Protein AF-A0A7C1ZLI2-F1 (afdb_monomer_lite)

Radius of gyration: 27.59 Å; chains: 1; bounding box: 62×44×73 Å

Sequence (163 aa):
MSQTDVLLKGLEVLGDYVAAESGESSLGEKLRELERVALQHAEEIRKIRKKEDVIRELVKELKDVDKIIDRHNCDPSALIQILLEIQAEKRWLSKPTLMWVAERLGVPLSRVMHIATFYKAFSLEPHGRHLVQVCLGTACHVRGAQQLLNKVTMALGIKPGET

Foldseek 3Di:
DDPVVVVVVVVVVVVVVVVVPDPDPVVVVVVVVVVVVVVVVVVVVVVVVVVVVVVVVVVVLLVVLVVLCVVVVLAPVCLVVSQLVSCVVQVAAEPVNLVSNCVSSVHDSVVSVCVQVVDPSHHHDDDDPDDDDQDPDPVCVVVPSVVVQVVVCVVVVDHVPGD

pLDDT: mean 82.49, std 13.63, range [42.16, 96.06]

Secondary structure (DSSP, 8-state):
--HHHHHHHHHHHHHHHHHHH---HHHHHHHHHHHHHHHHHHHHHHHHHHHHHHHHHHHHHHHHHHHHHHHTTT-GGGHHHHHHHHHHHHSS--HHHHHHHHHHTT--HHHHHHHHHH-TT---S---SS------SHHHHHTTHHHHHHHHHHHH---TT--

Structure (mmCIF, N/CA/C/O backbone):
data_AF-A0A7C1ZLI2-F1
#
_entry.id   AF-A0A7C1ZLI2-F1
#
loop_
_atom_site.group_PDB
_atom_site.id
_atom_site.type_symbol
_atom_site.label_atom_id
_atom_site.label_alt_id
_atom_site.label_comp_id
_atom_site.label_asym_id
_atom_site.label_entity_id
_atom_site.label_seq_id
_atom_site.pdbx_PDB_ins_code
_atom_site.Cartn_x
_atom_site.Cartn_y
_atom_site.Cartn_z
_atom_site.occupancy
_atom_site.B_iso_or_equiv
_atom_site.auth_seq_id
_atom_site.auth_comp_id
_atom_site.auth_asym_id
_atom_site.auth_atom_id
_atom_site.pdbx_PDB_model_num
ATOM 1 N N . MET A 1 1 ? -23.162 28.136 24.719 1.00 49.97 1 MET A N 1
ATOM 2 C CA . MET A 1 1 ? -23.220 27.005 25.670 1.00 49.97 1 MET A CA 1
ATOM 3 C C . MET A 1 1 ? -24.193 26.005 25.080 1.00 49.97 1 MET A C 1
ATOM 5 O O . MET A 1 1 ? -25.295 26.418 24.733 1.00 49.97 1 MET A O 1
ATOM 9 N N . SER A 1 2 ? -23.751 24.779 24.796 1.00 56.91 2 SER A N 1
ATOM 10 C CA . SER A 1 2 ? -24.577 23.799 24.082 1.00 56.91 2 SER A CA 1
ATOM 11 C C . SER A 1 2 ? -25.684 23.262 25.001 1.00 56.91 2 SER A C 1
ATOM 13 O O . SER A 1 2 ? -25.530 23.272 26.221 1.00 56.91 2 SER A O 1
ATOM 15 N N . GLN A 1 3 ? -26.803 22.793 24.438 1.00 53.31 3 GLN A N 1
ATOM 16 C CA . GLN A 1 3 ? -27.889 22.159 25.208 1.00 53.31 3 GLN A CA 1
ATOM 17 C C . GLN A 1 3 ? -27.387 21.005 26.096 1.00 53.31 3 GLN A C 1
ATOM 19 O O . GLN A 1 3 ? -27.930 20.767 27.172 1.00 53.31 3 GLN A O 1
ATOM 24 N N . THR A 1 4 ? -26.313 20.336 25.676 1.00 59.38 4 THR A N 1
ATOM 25 C CA . THR A 1 4 ? -25.646 19.256 26.405 1.00 59.38 4 THR A CA 1
ATOM 26 C C . THR A 1 4 ? -24.969 19.751 27.686 1.00 59.38 4 THR A C 1
ATOM 28 O O . THR A 1 4 ? -25.023 19.066 28.703 1.00 59.38 4 THR A O 1
ATOM 31 N N . ASP A 1 5 ? -24.405 20.963 27.677 1.00 57.28 5 ASP A N 1
ATOM 32 C CA . ASP A 1 5 ? -23.718 21.542 28.842 1.00 57.28 5 ASP A CA 1
ATOM 33 C C . ASP A 1 5 ? -24.701 21.898 29.964 1.00 57.28 5 ASP A C 1
ATOM 35 O O . ASP A 1 5 ? -24.379 21.775 31.142 1.00 57.28 5 ASP A O 1
ATOM 39 N N . VAL A 1 6 ? -25.919 22.322 29.607 1.00 71.19 6 VAL A N 1
ATOM 40 C CA . VAL A 1 6 ? -26.981 22.647 30.575 1.00 71.19 6 VAL A CA 1
ATOM 41 C C . VAL A 1 6 ? -27.535 21.377 31.224 1.00 71.19 6 VAL A C 1
ATOM 43 O O . VAL A 1 6 ? -27.776 21.364 32.429 1.00 71.19 6 VAL A O 1
ATOM 46 N N . LEU A 1 7 ? -27.686 20.297 30.450 1.00 65.12 7 LEU A N 1
ATOM 47 C CA . LEU A 1 7 ? -28.127 18.996 30.963 1.00 65.12 7 LEU A CA 1
ATOM 48 C C . LEU A 1 7 ? -27.098 18.369 31.909 1.00 65.12 7 LEU A C 1
ATOM 50 O O . LEU A 1 7 ? -27.478 17.853 32.956 1.00 65.12 7 LEU A O 1
ATOM 54 N N . LEU A 1 8 ? -25.807 18.461 31.575 1.00 63.00 8 LEU A N 1
ATOM 55 C CA . LEU A 1 8 ? -24.724 17.976 32.435 1.00 63.00 8 LEU A CA 1
ATOM 56 C C . LEU A 1 8 ? -24.684 18.732 33.768 1.00 63.00 8 LEU A C 1
ATOM 58 O O . LEU A 1 8 ? -24.624 18.108 34.823 1.00 63.00 8 LEU A O 1
ATOM 62 N N . LYS A 1 9 ? -24.840 20.060 33.732 1.00 69.81 9 LYS A N 1
ATOM 63 C CA . LYS A 1 9 ? -24.887 20.889 34.945 1.00 69.81 9 LYS A CA 1
ATOM 64 C C . LYS A 1 9 ? -26.132 20.630 35.798 1.00 69.81 9 LYS A C 1
ATOM 66 O 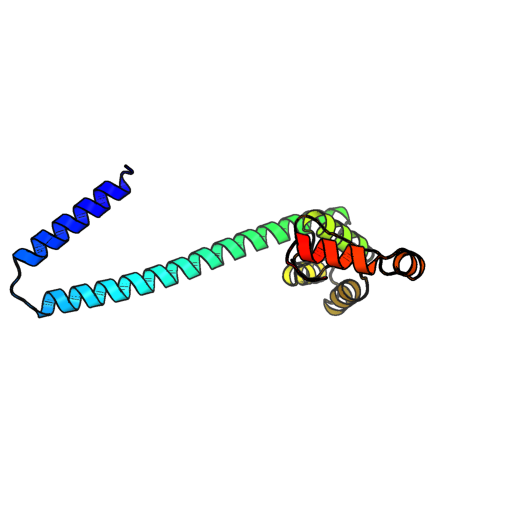O . LYS A 1 9 ? -26.069 20.700 37.019 1.00 69.81 9 LYS A O 1
ATOM 71 N N . GLY A 1 10 ? -27.262 20.312 35.163 1.00 70.31 10 GLY A N 1
ATOM 72 C CA . GLY A 1 10 ? -28.481 19.897 35.861 1.00 70.31 10 GLY A CA 1
ATOM 73 C C . GLY A 1 10 ? -28.332 18.544 36.563 1.00 70.31 10 GLY A C 1
ATOM 74 O O . GLY A 1 10 ? -28.810 18.385 37.682 1.00 70.31 10 GLY A O 1
ATOM 75 N N . LEU A 1 11 ? -27.633 17.591 35.938 1.00 63.44 11 LEU A N 1
ATOM 76 C CA . LEU A 1 11 ? -27.320 16.283 36.526 1.00 63.44 11 LEU A CA 1
ATOM 77 C C . LEU A 1 11 ? -26.340 16.386 37.705 1.00 63.44 11 LEU A C 1
ATOM 79 O O . LEU A 1 11 ? -26.542 15.693 38.697 1.00 63.44 11 LEU A O 1
ATOM 83 N N . GLU A 1 12 ? -25.342 17.275 37.634 1.00 67.62 12 GLU A N 1
ATOM 84 C CA . GLU A 1 12 ? -24.432 17.565 38.758 1.00 67.62 12 GLU A CA 1
ATOM 85 C C . GLU A 1 12 ? -25.193 18.118 39.974 1.00 67.62 12 GLU A C 1
ATOM 87 O O . GLU A 1 12 ? -25.075 17.578 41.071 1.00 67.62 12 GLU A O 1
ATOM 92 N N . VAL A 1 13 ? -26.058 19.121 39.773 1.00 72.56 13 VAL A N 1
ATOM 93 C CA . VAL A 1 13 ? -26.852 19.731 40.860 1.00 72.56 13 VAL A CA 1
ATOM 94 C C . VAL A 1 13 ? -27.830 18.733 41.492 1.00 72.56 13 VAL A C 1
ATOM 96 O O . VAL A 1 13 ? -28.040 18.754 42.704 1.00 72.56 13 VAL A O 1
ATOM 99 N N . LEU A 1 14 ? -28.426 17.841 40.693 1.00 65.00 14 LEU A N 1
ATOM 100 C CA . LEU A 1 14 ? -29.283 16.767 41.207 1.00 65.00 14 LEU A CA 1
ATOM 101 C C . LEU A 1 14 ? -28.478 15.719 41.989 1.00 65.00 14 LEU A C 1
ATOM 103 O O . LEU A 1 14 ? -28.967 15.223 43.002 1.00 65.00 14 LEU A O 1
ATOM 107 N N . GLY A 1 15 ? -27.249 15.417 41.560 1.00 58.47 15 GLY A N 1
ATOM 108 C CA . GLY A 1 15 ? -26.322 14.555 42.295 1.00 58.47 15 GLY A CA 1
ATOM 109 C C . GLY A 1 15 ? -25.969 15.116 43.674 1.00 58.47 15 GLY A C 1
ATOM 110 O O . GLY A 1 15 ? -26.029 14.385 44.664 1.00 58.47 15 GLY A O 1
ATOM 111 N N . ASP A 1 16 ? -25.704 16.422 43.752 1.00 61.81 16 ASP A N 1
ATOM 112 C CA . ASP A 1 16 ? -25.405 17.120 45.009 1.00 61.81 16 ASP A CA 1
ATOM 113 C C . ASP A 1 16 ? -26.615 17.163 45.960 1.00 61.81 16 ASP A C 1
ATOM 115 O O . ASP A 1 16 ? -26.462 17.009 47.173 1.00 61.81 16 ASP A O 1
ATOM 119 N N . TYR A 1 17 ? -27.834 17.320 45.425 1.00 57.94 17 TYR A N 1
ATOM 120 C CA . TYR A 1 17 ? -29.062 17.334 46.231 1.00 57.94 17 TYR A CA 1
ATOM 121 C C . TYR A 1 17 ? -29.399 15.945 46.800 1.00 57.94 17 TYR A C 1
ATOM 123 O O . TYR A 1 17 ? -29.753 15.818 47.970 1.00 57.94 17 TYR A O 1
ATOM 131 N N . VAL A 1 18 ? -29.221 14.885 46.003 1.00 56.97 18 VAL A N 1
ATOM 132 C CA . VAL A 1 18 ? -29.438 13.491 46.438 1.00 56.97 18 VAL A CA 1
ATOM 133 C C . VAL A 1 18 ? -28.406 13.063 47.493 1.00 56.97 18 VAL A C 1
ATOM 135 O O . VAL A 1 18 ? -28.736 12.304 48.408 1.00 56.97 18 VAL A O 1
ATOM 138 N N . ALA A 1 19 ? -27.179 13.593 47.421 1.00 54.09 19 ALA A N 1
ATOM 139 C CA . ALA A 1 19 ? -26.133 13.358 48.417 1.00 54.09 19 ALA A CA 1
ATOM 140 C C . ALA A 1 19 ? -26.435 13.998 49.788 1.00 54.09 19 ALA A C 1
ATOM 142 O O . ALA A 1 19 ? -25.929 13.520 50.804 1.00 54.09 19 ALA A O 1
ATOM 143 N N . ALA A 1 20 ? -27.263 15.048 49.835 1.00 53.78 20 ALA A N 1
ATOM 144 C CA . ALA A 1 20 ? -27.611 15.755 51.068 1.00 53.78 20 ALA A CA 1
ATOM 145 C C . ALA A 1 20 ? -28.739 15.082 51.881 1.00 53.78 20 ALA A C 1
ATOM 147 O O . ALA A 1 20 ? -28.811 15.291 53.091 1.00 53.78 20 ALA A O 1
ATOM 148 N N . GLU A 1 21 ? -29.598 14.262 51.259 1.00 47.84 21 GLU A N 1
ATOM 149 C CA . GLU A 1 21 ? -30.777 13.663 51.920 1.00 47.84 21 GLU A CA 1
ATOM 150 C C . GLU A 1 21 ? -30.606 12.211 52.398 1.00 47.84 21 GLU A C 1
ATOM 152 O O . GLU A 1 21 ? -31.463 11.704 53.121 1.00 47.84 21 GLU A O 1
ATOM 157 N N . SER A 1 22 ? -29.516 11.517 52.061 1.00 42.16 22 SER A N 1
ATOM 158 C CA . SER A 1 22 ? -29.383 10.084 52.362 1.00 42.16 22 SER A CA 1
ATOM 159 C C . SER A 1 22 ? -28.217 9.773 53.302 1.00 42.16 22 SER A C 1
ATOM 161 O O . SER A 1 22 ? -27.066 9.593 52.911 1.00 42.16 22 SER A O 1
ATOM 163 N N . GLY A 1 23 ? -28.545 9.635 54.588 1.00 49.72 23 GLY A N 1
ATOM 164 C CA . GLY A 1 23 ? -27.715 8.913 55.544 1.00 49.72 23 GLY A CA 1
ATOM 165 C C . GLY A 1 23 ? -27.701 7.419 55.224 1.00 49.72 23 GLY A C 1
ATOM 166 O O . GLY A 1 23 ? -28.395 6.663 55.880 1.00 49.72 23 GLY A O 1
ATOM 167 N N . GLU A 1 24 ? -26.920 6.993 54.230 1.00 44.84 24 GLU A N 1
ATOM 168 C CA . GLU A 1 24 ? -26.596 5.584 53.979 1.00 44.84 24 GLU A CA 1
ATOM 169 C C . GLU A 1 24 ? -25.272 5.491 53.202 1.00 44.84 24 GLU A C 1
ATOM 171 O O . GLU A 1 24 ? -25.207 5.645 51.981 1.00 44.84 24 GLU A O 1
ATOM 176 N N . SER A 1 25 ? -24.184 5.194 53.918 1.00 52.91 25 SER A N 1
ATOM 177 C CA . SER A 1 25 ? -22.847 4.974 53.342 1.00 52.91 25 SER A CA 1
ATOM 178 C C . SER A 1 25 ? -22.823 3.888 52.251 1.00 52.91 25 SER A C 1
ATOM 180 O O . SER A 1 25 ? -21.982 3.934 51.356 1.00 52.91 25 SER A O 1
ATOM 182 N N . SER A 1 26 ? -23.787 2.959 52.278 1.00 51.84 26 SER A N 1
ATOM 183 C CA . SER A 1 26 ? -23.943 1.863 51.314 1.00 51.84 26 SER A CA 1
ATOM 184 C C . SER A 1 26 ? -24.450 2.311 49.936 1.00 51.84 26 SER A C 1
ATOM 186 O O . SER A 1 26 ? -24.042 1.746 48.916 1.00 51.84 26 SER A O 1
ATOM 188 N N . LEU A 1 27 ? -25.324 3.323 49.874 1.00 52.91 27 LEU A N 1
ATOM 189 C CA . LEU A 1 27 ? -25.923 3.774 48.615 1.00 52.91 27 LEU A CA 1
ATOM 190 C C . LEU A 1 27 ? -24.909 4.567 47.781 1.00 52.91 27 LEU A C 1
ATOM 192 O O . LEU A 1 27 ? -24.799 4.353 46.575 1.00 52.91 27 LEU A O 1
ATOM 196 N N . GLY A 1 28 ? -24.092 5.394 48.440 1.00 57.25 28 GLY A N 1
ATOM 197 C CA . GLY A 1 28 ? -22.993 6.122 47.803 1.00 57.25 28 GLY A CA 1
ATOM 198 C C . GLY A 1 28 ? -21.870 5.212 47.287 1.00 57.25 28 GLY A C 1
ATOM 1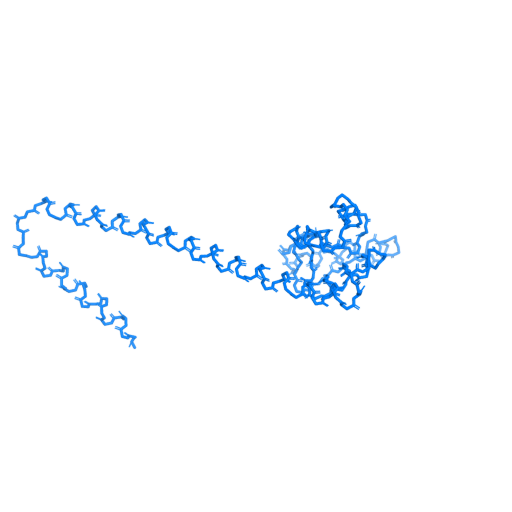99 O O . GLY A 1 28 ? -21.286 5.492 46.243 1.00 57.25 28 GLY A O 1
ATOM 200 N N . GLU A 1 29 ? -21.576 4.098 47.968 1.00 61.78 29 GLU A N 1
ATOM 201 C CA . GLU A 1 29 ? -20.624 3.091 47.468 1.00 61.78 29 GLU A CA 1
ATOM 202 C C . GLU A 1 29 ? -21.147 2.358 46.230 1.00 61.78 29 GLU A C 1
ATOM 204 O O . GLU A 1 29 ? -20.414 2.220 45.250 1.00 61.78 29 GLU A O 1
ATOM 209 N N . LYS A 1 30 ? -22.426 1.957 46.229 1.00 67.12 30 LYS A N 1
ATOM 210 C CA . LYS A 1 30 ? -23.071 1.346 45.056 1.00 67.12 30 LYS A CA 1
ATOM 211 C C . LYS A 1 30 ? -23.142 2.302 43.866 1.00 67.12 30 LYS A C 1
ATOM 213 O O . LYS A 1 30 ? -22.933 1.862 42.739 1.00 67.12 30 LYS A O 1
ATOM 218 N N . LEU A 1 31 ? -23.403 3.591 44.101 1.00 66.50 31 LEU A N 1
ATOM 219 C CA . LEU A 1 31 ? -23.436 4.605 43.042 1.00 66.50 31 LEU A CA 1
ATOM 220 C C . LEU A 1 31 ? -22.061 4.780 42.380 1.00 66.50 31 LEU A C 1
ATOM 222 O O . LEU A 1 31 ? -21.974 4.790 41.156 1.00 66.50 31 LEU A O 1
ATOM 226 N N . ARG A 1 32 ? -20.985 4.832 43.179 1.00 66.81 32 ARG A N 1
ATOM 227 C CA . ARG A 1 32 ? -19.600 4.903 42.675 1.00 66.81 32 ARG A CA 1
ATOM 228 C C . ARG A 1 32 ? -19.191 3.653 41.898 1.00 66.81 32 ARG A C 1
ATOM 230 O O . ARG A 1 32 ? -18.468 3.751 40.908 1.00 66.81 32 ARG A O 1
ATOM 237 N N . GLU A 1 33 ? -19.643 2.479 42.333 1.00 75.88 33 GLU A N 1
ATOM 238 C CA . GLU A 1 33 ? -19.384 1.232 41.611 1.00 75.88 33 GLU A CA 1
ATOM 239 C C . GLU A 1 33 ? -20.146 1.186 40.277 1.00 75.88 33 GLU A C 1
ATOM 241 O O . GLU A 1 33 ? -19.567 0.846 39.246 1.00 75.88 33 GLU A O 1
ATOM 246 N N . LEU A 1 34 ? -21.410 1.621 40.258 1.00 76.44 34 LEU A N 1
ATOM 247 C CA . LEU A 1 34 ? -22.193 1.755 39.025 1.00 76.44 34 LEU A CA 1
ATOM 248 C C . LEU A 1 34 ? -21.576 2.767 38.049 1.00 76.44 34 LEU A C 1
ATOM 250 O O . LEU A 1 34 ? -21.517 2.496 36.851 1.00 76.44 34 LEU A O 1
ATOM 254 N N . GLU A 1 35 ? -21.077 3.899 38.544 1.00 76.44 35 GLU A N 1
ATOM 255 C CA . GLU A 1 35 ? -20.376 4.902 37.736 1.00 76.44 35 GLU A CA 1
ATOM 256 C C . GLU A 1 35 ? -19.104 4.323 37.094 1.00 76.44 35 GLU A C 1
ATOM 258 O O . GLU A 1 35 ? -18.867 4.495 35.895 1.00 76.44 35 GLU A O 1
ATOM 263 N N . ARG A 1 36 ? -18.319 3.552 37.858 1.00 73.44 36 ARG A N 1
ATOM 264 C CA . ARG A 1 36 ? -17.117 2.869 37.358 1.00 73.44 36 ARG A CA 1
ATOM 265 C C . ARG A 1 36 ? -17.446 1.854 36.257 1.00 73.44 36 ARG A C 1
ATOM 267 O O . ARG A 1 36 ? -16.770 1.842 35.227 1.00 73.44 36 ARG A O 1
ATOM 274 N N . VAL A 1 37 ? -18.492 1.046 36.444 1.00 79.94 37 VAL A N 1
ATOM 275 C CA . VAL A 1 37 ? -18.972 0.082 35.435 1.00 79.94 37 VAL A CA 1
ATOM 276 C C . VAL A 1 37 ? -19.480 0.803 34.180 1.00 79.94 37 VAL A C 1
ATOM 278 O O . VAL A 1 37 ? -19.160 0.398 33.061 1.00 79.94 37 VAL A O 1
ATOM 281 N N . ALA A 1 38 ? -20.215 1.907 34.339 1.00 72.69 38 ALA A N 1
ATOM 282 C CA . ALA A 1 38 ? -20.713 2.703 33.218 1.00 72.69 38 ALA A CA 1
ATOM 283 C C . ALA A 1 38 ? -19.574 3.326 32.388 1.00 72.69 38 ALA A C 1
ATOM 285 O O . ALA A 1 38 ? -19.629 3.298 31.156 1.00 72.69 38 ALA A O 1
ATOM 286 N N . LEU A 1 39 ? -18.517 3.833 33.037 1.00 77.88 39 LEU A N 1
ATOM 287 C CA . LEU A 1 39 ? -17.326 4.363 32.362 1.00 77.88 39 LEU A CA 1
ATOM 288 C C . LEU A 1 39 ? -16.579 3.281 31.568 1.00 77.88 39 LEU A C 1
ATOM 290 O O . LEU A 1 39 ? -16.198 3.521 30.420 1.00 77.88 39 LEU A O 1
ATOM 294 N N . GLN A 1 40 ? -16.417 2.082 32.140 1.00 76.62 40 GLN A N 1
ATOM 295 C CA . GLN A 1 40 ? -15.812 0.941 31.442 1.00 76.62 40 GLN A CA 1
ATOM 296 C C . GLN A 1 40 ? -16.624 0.553 30.200 1.00 76.62 40 GLN A C 1
ATOM 298 O O . GLN A 1 40 ? -16.068 0.439 29.105 1.00 76.62 40 GLN A O 1
ATOM 303 N N . HIS A 1 41 ? -17.946 0.443 30.341 1.00 69.81 41 HIS A N 1
ATOM 304 C CA . HIS A 1 41 ? -18.831 0.112 29.228 1.00 69.81 41 HIS A CA 1
ATOM 305 C C . HIS A 1 41 ? -18.822 1.195 28.133 1.00 69.81 41 HIS A C 1
ATOM 307 O O . HIS A 1 41 ? -18.804 0.887 26.940 1.00 69.81 41 HIS A O 1
ATOM 313 N N . ALA A 1 42 ? -18.756 2.477 28.507 1.00 70.12 42 ALA A N 1
ATOM 314 C CA . ALA A 1 42 ? -18.625 3.579 27.554 1.00 70.12 42 ALA A CA 1
ATOM 315 C C . ALA A 1 42 ? -17.304 3.516 26.761 1.00 70.12 42 ALA A C 1
ATOM 317 O O . ALA A 1 42 ? -17.286 3.798 25.557 1.00 70.12 42 ALA A O 1
ATOM 318 N N . GLU A 1 43 ? -16.198 3.117 27.398 1.00 80.62 43 GLU A N 1
ATOM 319 C CA . GLU A 1 43 ? -14.911 2.931 26.724 1.00 80.62 43 GLU A CA 1
ATOM 320 C C . GLU A 1 43 ? -14.935 1.739 25.752 1.00 80.62 43 GLU A C 1
ATOM 322 O O . GLU A 1 43 ? -14.411 1.831 24.637 1.00 80.62 43 GLU A O 1
ATOM 327 N N . GLU A 1 44 ? -15.595 0.641 26.127 1.00 76.69 44 GLU A N 1
ATOM 328 C CA . GLU A 1 44 ? -15.830 -0.508 25.247 1.00 76.69 44 GLU A CA 1
ATOM 329 C C . GLU A 1 44 ? -16.683 -0.130 24.034 1.00 76.69 44 GLU A C 1
ATOM 331 O O . GLU A 1 44 ? -16.280 -0.384 22.895 1.00 76.69 44 GLU A O 1
ATOM 336 N N . ILE A 1 45 ? -17.802 0.570 24.248 1.00 72.19 45 ILE A N 1
ATOM 337 C CA . ILE A 1 45 ? -18.652 1.093 23.169 1.00 72.19 45 ILE A CA 1
ATOM 338 C C . ILE A 1 45 ? -17.845 2.021 22.251 1.00 72.19 45 ILE A C 1
ATOM 340 O O . ILE A 1 45 ? -17.974 1.952 21.027 1.00 72.19 45 ILE A O 1
ATOM 344 N N . ARG A 1 46 ? -16.959 2.861 22.804 1.00 74.94 46 ARG A N 1
ATOM 345 C CA . ARG A 1 46 ? -16.072 3.726 22.011 1.00 74.94 46 ARG A CA 1
ATOM 346 C C . ARG A 1 46 ? -15.091 2.919 21.155 1.00 74.94 46 ARG A C 1
ATOM 348 O O . ARG A 1 46 ? -14.850 3.291 20.005 1.00 74.94 46 ARG A O 1
ATOM 355 N N . LYS A 1 47 ? -14.529 1.825 21.686 1.00 74.19 47 LYS A N 1
ATOM 356 C CA . LYS A 1 47 ? -13.659 0.901 20.933 1.00 74.19 47 LYS A CA 1
ATOM 357 C C . LYS A 1 47 ? -14.432 0.199 19.814 1.00 74.19 47 LYS A C 1
ATOM 359 O O . LYS A 1 47 ? -13.896 0.069 18.715 1.00 74.19 47 LYS A O 1
ATOM 364 N N . ILE A 1 48 ? -15.678 -0.206 20.066 1.00 72.38 48 ILE A N 1
ATOM 365 C CA . ILE A 1 48 ? -16.560 -0.826 19.066 1.00 72.38 48 ILE A CA 1
ATOM 366 C C . ILE A 1 48 ? -16.880 0.167 17.945 1.00 72.38 48 ILE A C 1
ATOM 368 O O . ILE A 1 48 ? -16.617 -0.145 16.787 1.00 72.38 48 ILE A O 1
ATOM 372 N N . ARG A 1 49 ? -17.323 1.389 18.275 1.00 72.25 49 ARG A N 1
ATOM 373 C CA . ARG A 1 49 ? -17.600 2.441 17.277 1.00 72.25 49 ARG A CA 1
ATOM 374 C C . ARG A 1 49 ? -16.389 2.728 16.388 1.00 72.25 49 ARG A C 1
ATOM 376 O O . ARG A 1 49 ? -16.513 2.732 15.171 1.00 72.25 49 ARG A O 1
ATOM 383 N N . LYS A 1 50 ? -15.191 2.849 16.975 1.00 76.94 50 LYS A N 1
ATOM 384 C CA . LYS A 1 50 ? -13.951 3.004 16.194 1.00 76.94 50 LYS A CA 1
ATOM 385 C C . LYS A 1 50 ? -13.697 1.836 15.236 1.00 76.94 50 LYS A C 1
ATOM 387 O O . LYS A 1 50 ? -13.234 2.065 14.125 1.00 76.94 50 LYS A O 1
ATOM 392 N N . LYS A 1 51 ? -13.964 0.591 15.648 1.00 75.50 51 LYS A N 1
ATOM 393 C CA . LYS A 1 51 ? -13.823 -0.580 14.764 1.00 75.50 51 LYS A CA 1
ATOM 394 C C . LYS A 1 51 ? -14.831 -0.540 13.616 1.00 75.50 51 LYS A C 1
ATOM 396 O O . LYS A 1 51 ? -14.456 -0.838 12.487 1.00 75.50 51 LYS A O 1
ATOM 401 N N . GLU A 1 52 ? -16.077 -0.163 13.890 1.00 79.94 52 GLU A N 1
ATOM 402 C CA . GLU A 1 52 ? -17.113 -0.024 12.860 1.00 79.94 52 GLU A CA 1
ATOM 403 C C . GLU A 1 52 ? -16.734 1.019 11.805 1.00 79.94 52 GLU A C 1
ATOM 405 O O . GLU A 1 52 ? -16.885 0.755 10.612 1.00 79.94 52 GLU A O 1
ATOM 410 N N . ASP A 1 53 ? -16.194 2.165 12.225 1.00 78.00 53 ASP A N 1
ATOM 411 C CA . ASP A 1 53 ? -15.748 3.220 11.311 1.00 78.00 53 ASP A CA 1
ATOM 412 C C . ASP A 1 53 ? -14.625 2.729 10.382 1.00 78.00 53 ASP A C 1
ATOM 414 O O . ASP A 1 53 ? -14.700 2.918 9.167 1.00 78.00 53 ASP A O 1
ATOM 418 N N . VAL A 1 54 ? -13.638 2.009 10.929 1.00 81.62 54 VAL A N 1
ATOM 419 C CA . VAL A 1 54 ? -12.538 1.418 10.144 1.00 81.62 54 VAL A CA 1
ATOM 420 C C . VAL A 1 54 ? -13.058 0.393 9.135 1.00 81.62 54 VAL A C 1
ATOM 422 O O . VAL A 1 54 ? -12.637 0.390 7.980 1.00 81.62 54 VAL A O 1
ATOM 425 N N . ILE A 1 55 ? -13.999 -0.467 9.540 1.00 83.00 55 ILE A N 1
ATOM 426 C CA . ILE A 1 55 ? -14.602 -1.455 8.634 1.00 83.00 55 ILE A CA 1
ATOM 427 C C . ILE A 1 55 ? -15.348 -0.750 7.496 1.00 83.00 55 ILE A C 1
ATOM 429 O O . ILE A 1 55 ? -15.214 -1.144 6.338 1.00 83.00 55 ILE A O 1
ATOM 433 N N . ARG A 1 56 ? -16.113 0.306 7.798 1.00 83.81 56 ARG A N 1
ATOM 434 C CA . ARG A 1 56 ? -16.833 1.085 6.779 1.00 83.81 56 ARG A CA 1
ATOM 435 C C . ARG A 1 56 ? -15.880 1.731 5.778 1.00 83.81 56 ARG A C 1
ATOM 437 O O . ARG A 1 56 ? -16.162 1.710 4.579 1.00 83.81 56 ARG A O 1
ATOM 444 N N . GLU A 1 57 ? -14.772 2.286 6.256 1.00 85.81 57 GLU A N 1
ATOM 445 C CA . GLU A 1 57 ? -13.750 2.891 5.402 1.00 85.81 57 GLU A CA 1
ATOM 446 C C . GLU A 1 57 ? -13.074 1.849 4.504 1.00 85.81 57 GLU A C 1
ATOM 448 O O . GLU A 1 57 ? -12.981 2.061 3.295 1.00 85.81 57 GLU A O 1
ATOM 453 N N . LEU A 1 58 ? -12.726 0.682 5.054 1.00 86.06 58 LEU A N 1
ATOM 454 C CA . LEU A 1 58 ? -12.150 -0.420 4.285 1.00 86.06 58 LEU A CA 1
ATOM 455 C C . LEU A 1 58 ? -13.111 -0.937 3.205 1.00 86.06 58 LEU A C 1
ATOM 457 O O . LEU A 1 58 ? -12.721 -1.114 2.057 1.00 86.06 58 LEU A O 1
ATOM 461 N N . VAL A 1 59 ? -14.391 -1.139 3.530 1.00 87.50 59 VAL A N 1
ATOM 462 C CA . VAL A 1 59 ? -15.393 -1.573 2.537 1.00 87.50 59 VAL A CA 1
ATOM 463 C C . VAL A 1 59 ? -15.534 -0.546 1.413 1.00 87.50 59 VAL A C 1
ATOM 465 O O . VAL A 1 59 ? -15.705 -0.914 0.251 1.00 87.50 59 VAL A O 1
ATOM 468 N N . LYS A 1 60 ? -15.457 0.749 1.734 1.00 88.69 60 LYS A N 1
ATOM 469 C CA . LYS A 1 60 ? -15.450 1.808 0.722 1.00 88.69 60 LYS A CA 1
ATOM 470 C C . LYS A 1 60 ? -14.191 1.741 -0.147 1.00 88.69 60 LYS A C 1
ATOM 472 O O . LYS A 1 60 ? -14.308 1.869 -1.361 1.00 88.69 60 LYS A O 1
ATOM 477 N N . GLU A 1 61 ? -13.024 1.506 0.451 1.00 87.75 61 GLU A N 1
ATOM 478 C CA . GLU A 1 61 ? -11.762 1.320 -0.274 1.00 87.75 61 GLU A CA 1
ATOM 479 C C . GLU A 1 61 ? -11.855 0.168 -1.278 1.00 87.75 61 GLU A C 1
ATOM 481 O O . GLU A 1 61 ? -11.568 0.372 -2.456 1.00 87.75 61 GLU A O 1
ATOM 486 N N . LEU A 1 62 ? -12.325 -1.004 -0.844 1.00 89.12 62 LEU A N 1
ATOM 487 C CA . LEU A 1 62 ? -12.452 -2.181 -1.709 1.00 89.12 62 LEU A CA 1
ATOM 488 C C . LEU A 1 62 ? -13.436 -1.952 -2.866 1.00 89.12 62 LEU A C 1
ATOM 490 O O . LEU A 1 62 ? -13.173 -2.372 -3.990 1.00 89.12 62 LEU A O 1
ATOM 494 N N . LYS A 1 63 ? -14.520 -1.201 -2.634 1.00 89.81 63 LYS A N 1
ATOM 495 C CA . LYS A 1 63 ? -15.449 -0.796 -3.704 1.00 89.81 63 LYS A CA 1
ATOM 496 C C . LYS A 1 63 ? -14.814 0.131 -4.737 1.00 89.81 63 LYS A C 1
ATOM 498 O O . LYS A 1 63 ? -15.212 0.105 -5.898 1.00 89.81 63 LYS A O 1
ATOM 503 N N . ASP A 1 64 ? -13.891 0.999 -4.330 1.00 89.88 64 ASP A N 1
ATOM 504 C CA . ASP A 1 64 ? -13.157 1.831 -5.286 1.00 89.88 64 ASP A CA 1
ATOM 505 C C . ASP A 1 64 ? -12.187 0.971 -6.100 1.00 89.88 64 ASP A C 1
ATOM 507 O O . ASP A 1 64 ? -12.144 1.100 -7.319 1.00 89.88 64 ASP A O 1
ATOM 511 N N . VAL A 1 65 ? -11.498 0.031 -5.443 1.00 90.94 65 VAL A N 1
ATOM 512 C CA . VAL A 1 65 ? -10.617 -0.951 -6.093 1.00 90.94 65 VAL A CA 1
ATOM 513 C C . VAL A 1 65 ? -11.373 -1.791 -7.126 1.00 90.94 65 VAL A C 1
ATOM 515 O O . VAL A 1 65 ? -10.853 -2.008 -8.218 1.00 90.94 65 VAL A O 1
ATOM 518 N N . ASP A 1 66 ? -12.611 -2.203 -6.841 1.00 91.31 66 ASP A N 1
ATOM 519 C CA . ASP A 1 66 ? -13.443 -2.937 -7.803 1.00 91.31 66 ASP A CA 1
ATOM 520 C C . ASP A 1 66 ? -13.648 -2.170 -9.108 1.00 91.31 66 ASP A C 1
ATOM 522 O O . ASP A 1 66 ? -13.483 -2.743 -10.182 1.00 91.31 66 ASP A O 1
ATOM 526 N N . LYS A 1 67 ? -13.912 -0.859 -9.034 1.00 93.50 67 LYS A N 1
ATOM 527 C CA . LYS A 1 67 ? -14.059 -0.023 -10.237 1.00 93.50 67 LYS A CA 1
ATOM 528 C C . LYS A 1 67 ? -12.786 -0.035 -11.077 1.00 93.50 67 LYS A C 1
ATOM 530 O O . LYS A 1 67 ? -12.863 -0.019 -12.302 1.00 93.50 67 LYS A O 1
ATOM 535 N N . ILE A 1 68 ? -11.620 -0.050 -10.429 1.00 93.25 68 ILE A N 1
ATOM 536 C CA . ILE A 1 68 ? -10.326 -0.131 -11.110 1.00 93.25 68 ILE A CA 1
ATOM 537 C C . ILE A 1 68 ? -10.208 -1.480 -11.820 1.00 93.25 68 ILE A C 1
ATOM 539 O O . ILE A 1 68 ? -9.944 -1.509 -13.015 1.00 93.25 68 ILE A O 1
ATOM 543 N N . ILE A 1 69 ? -10.467 -2.584 -11.118 1.00 92.31 69 ILE A N 1
ATOM 544 C CA . ILE A 1 69 ? -10.397 -3.940 -11.682 1.00 92.31 69 ILE A CA 1
ATOM 545 C C . ILE A 1 69 ? -11.353 -4.099 -12.876 1.00 92.31 69 ILE A C 1
ATOM 547 O O . ILE A 1 69 ? -10.974 -4.664 -13.905 1.00 92.31 69 ILE A O 1
ATOM 551 N N . ASP A 1 70 ? -12.568 -3.561 -12.766 1.00 93.50 70 ASP A N 1
ATOM 552 C CA . ASP A 1 70 ? -13.589 -3.642 -13.812 1.00 93.50 70 ASP A CA 1
ATOM 553 C C . ASP A 1 70 ? -13.197 -2.857 -15.074 1.00 93.50 70 ASP A C 1
ATOM 555 O O . ASP A 1 70 ? -13.468 -3.320 -16.184 1.00 93.50 70 ASP A O 1
ATOM 559 N N . ARG A 1 71 ? -12.485 -1.722 -14.941 1.00 94.25 71 ARG A N 1
ATOM 560 C CA . ARG A 1 71 ? -11.919 -0.985 -16.093 1.00 94.25 71 ARG A CA 1
ATOM 561 C C . ARG A 1 71 ? -10.922 -1.816 -16.903 1.00 94.25 71 ARG A C 1
ATOM 563 O O . ARG A 1 71 ? -10.776 -1.570 -18.096 1.00 94.25 71 ARG A O 1
ATOM 570 N N . HIS A 1 72 ? -10.269 -2.792 -16.273 1.00 92.75 72 HIS A N 1
ATOM 571 C CA . HIS A 1 72 ? -9.329 -3.723 -16.912 1.00 92.75 72 HIS A CA 1
ATOM 572 C C . HIS A 1 72 ? -9.973 -5.079 -17.239 1.00 92.75 72 HIS A C 1
ATOM 574 O O . HIS A 1 72 ? -9.268 -6.073 -17.401 1.00 92.75 72 HIS A O 1
ATOM 580 N N . ASN A 1 73 ? -11.309 -5.152 -17.310 1.00 91.81 73 ASN A N 1
ATOM 581 C CA . ASN A 1 73 ? -12.065 -6.360 -17.665 1.00 91.81 73 ASN A CA 1
ATOM 582 C C . ASN A 1 73 ? -11.758 -7.589 -16.786 1.00 91.81 73 ASN A C 1
ATOM 584 O O . ASN A 1 73 ? -11.919 -8.721 -17.240 1.00 91.81 73 ASN A O 1
ATOM 588 N N . CYS A 1 74 ? -11.330 -7.381 -15.535 1.00 89.00 74 CYS A N 1
ATOM 589 C CA . CYS A 1 74 ? -10.876 -8.458 -14.647 1.00 89.00 74 CYS A CA 1
ATOM 590 C C . CYS A 1 74 ? -9.758 -9.336 -15.256 1.00 89.00 74 CYS A C 1
ATOM 592 O O . CYS A 1 74 ? -9.662 -10.517 -14.924 1.00 89.00 74 CYS A O 1
ATOM 594 N N . ASP A 1 75 ? -8.918 -8.788 -16.142 1.00 91.62 75 ASP A N 1
ATOM 595 C CA . ASP A 1 75 ? -7.857 -9.554 -16.796 1.00 91.62 75 ASP A CA 1
ATOM 596 C C . ASP A 1 75 ? -6.660 -9.799 -15.848 1.00 91.62 75 ASP A C 1
ATOM 598 O O . ASP A 1 75 ? -5.987 -8.847 -15.431 1.00 91.62 75 ASP A O 1
ATOM 602 N N . PRO A 1 76 ? -6.310 -11.066 -15.541 1.00 91.12 76 PRO A N 1
ATOM 603 C CA . PRO A 1 76 ? -5.126 -11.398 -14.750 1.00 91.12 76 PRO A CA 1
ATOM 604 C C . PRO A 1 76 ? -3.805 -10.922 -15.367 1.00 91.12 76 PRO A C 1
ATOM 606 O O . PRO A 1 76 ? -2.810 -10.767 -14.650 1.00 91.12 76 PRO A O 1
ATOM 609 N N . SER A 1 77 ? -3.757 -10.724 -16.689 1.00 93.12 77 SER A N 1
ATOM 610 C CA . SER A 1 77 ? -2.564 -10.230 -17.383 1.00 93.12 77 SER A CA 1
ATOM 611 C C . SER A 1 77 ? -2.276 -8.757 -17.050 1.00 93.12 77 SER A C 1
ATOM 613 O O . SER A 1 77 ? -1.113 -8.352 -16.971 1.00 93.12 77 SER A O 1
ATOM 615 N N . ALA A 1 78 ? -3.323 -7.990 -16.726 1.00 94.31 78 ALA A N 1
ATOM 616 C CA . ALA A 1 78 ? -3.253 -6.581 -16.359 1.00 94.31 78 ALA A CA 1
ATOM 617 C C . ALA A 1 78 ? -2.918 -6.345 -14.874 1.00 94.31 78 ALA A C 1
ATOM 619 O O . ALA A 1 78 ? -2.915 -5.200 -14.426 1.00 94.31 78 ALA A O 1
ATOM 620 N N . LEU A 1 79 ? -2.581 -7.388 -14.102 1.00 93.69 79 LEU A N 1
ATOM 621 C CA . LEU A 1 79 ? -2.338 -7.305 -12.653 1.00 93.69 79 LEU A CA 1
ATOM 622 C C . LEU A 1 79 ? -1.392 -6.161 -12.248 1.00 93.69 79 LEU A C 1
ATOM 624 O O . LEU A 1 79 ? -1.684 -5.425 -11.312 1.00 93.69 79 LEU A O 1
ATOM 628 N N . ILE A 1 80 ? -0.273 -5.979 -12.955 1.00 94.69 80 ILE A N 1
ATOM 629 C CA . ILE A 1 80 ? 0.680 -4.900 -12.644 1.00 94.69 80 ILE A CA 1
ATOM 630 C C . ILE A 1 80 ? 0.042 -3.522 -12.871 1.00 94.69 80 ILE A C 1
ATOM 632 O O . ILE A 1 80 ?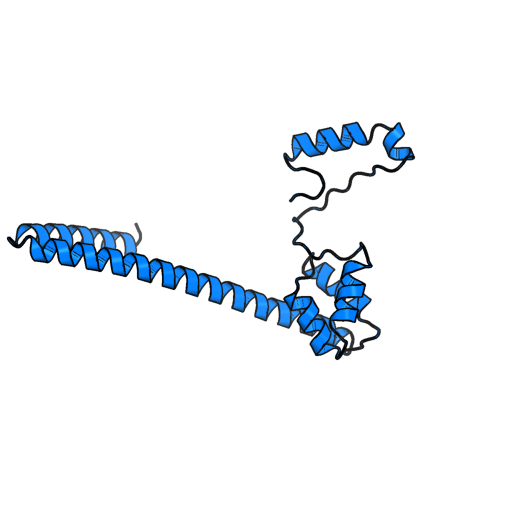 0.225 -2.633 -12.044 1.00 94.69 80 ILE A O 1
ATOM 636 N N . GLN A 1 81 ? -0.724 -3.348 -13.952 1.00 94.88 81 GLN A N 1
ATOM 637 C CA . GLN A 1 81 ? -1.397 -2.080 -14.261 1.00 94.88 81 GLN A CA 1
ATOM 638 C C . GLN A 1 81 ? -2.484 -1.763 -13.235 1.00 94.88 81 GLN A C 1
ATOM 640 O O . GLN A 1 81 ? -2.543 -0.644 -12.731 1.00 94.88 81 GLN A O 1
ATOM 645 N N . ILE A 1 82 ? -3.265 -2.773 -12.846 1.00 95.19 82 ILE A N 1
ATOM 646 C CA . ILE A 1 82 ? -4.276 -2.665 -11.791 1.00 95.19 82 ILE A CA 1
ATOM 647 C C . ILE A 1 82 ? -3.626 -2.210 -10.476 1.00 95.19 82 ILE A C 1
ATOM 649 O O . ILE A 1 82 ? -4.081 -1.246 -9.867 1.00 95.19 82 ILE A O 1
ATOM 653 N N . LEU A 1 83 ? -2.528 -2.849 -10.051 1.00 94.94 83 LEU A N 1
ATOM 654 C CA . LEU A 1 83 ? -1.827 -2.469 -8.817 1.00 94.94 83 LEU A CA 1
ATOM 655 C C . LEU A 1 83 ? -1.230 -1.055 -8.884 1.00 94.94 83 LEU A C 1
ATOM 657 O O . LEU A 1 83 ? -1.258 -0.336 -7.884 1.00 94.94 83 LEU A O 1
ATOM 661 N N . LEU A 1 84 ? -0.708 -0.639 -10.043 1.00 94.75 84 LEU A N 1
ATOM 662 C CA . LEU A 1 84 ? -0.185 0.716 -10.241 1.00 94.75 84 LEU A CA 1
ATOM 663 C C . LEU A 1 84 ? -1.289 1.769 -10.115 1.00 94.75 84 LEU A C 1
ATOM 665 O O . LEU A 1 84 ? -1.079 2.793 -9.467 1.00 94.75 84 LEU A O 1
ATOM 669 N N . GLU A 1 85 ? -2.461 1.511 -10.691 1.00 94.75 85 GLU A N 1
ATOM 670 C CA . GLU A 1 85 ? -3.593 2.437 -10.652 1.00 94.75 85 GLU A CA 1
ATOM 671 C C . GLU A 1 85 ? -4.212 2.517 -9.246 1.00 94.75 85 GLU A C 1
ATOM 673 O O . GLU A 1 85 ? -4.438 3.617 -8.738 1.00 94.75 85 GLU A O 1
ATOM 678 N N . ILE A 1 86 ? -4.358 1.378 -8.552 1.00 93.19 86 ILE A N 1
ATOM 679 C CA . ILE A 1 86 ? -4.768 1.349 -7.136 1.00 93.19 86 ILE A CA 1
ATOM 680 C C . ILE A 1 86 ? -3.803 2.180 -6.287 1.00 93.19 86 ILE A C 1
ATOM 682 O O . ILE A 1 86 ? -4.228 3.010 -5.481 1.00 93.19 86 ILE A O 1
ATOM 686 N N . GLN A 1 87 ? -2.496 1.987 -6.469 1.00 92.12 87 GLN A N 1
ATOM 687 C CA . GLN A 1 87 ? -1.503 2.738 -5.716 1.00 92.12 87 GLN A CA 1
ATOM 688 C C . GLN A 1 87 ? -1.484 4.224 -6.088 1.00 92.12 87 GLN A C 1
ATOM 690 O O . GLN A 1 87 ? -1.223 5.053 -5.223 1.00 92.12 87 GLN A O 1
ATOM 695 N N . ALA A 1 88 ? -1.769 4.601 -7.333 1.00 90.25 88 ALA A N 1
ATOM 696 C CA . ALA A 1 88 ? -1.872 6.011 -7.703 1.00 90.25 88 ALA A CA 1
ATOM 697 C C . ALA A 1 88 ? -3.009 6.713 -6.935 1.00 90.25 88 ALA A C 1
ATOM 699 O O . ALA A 1 88 ? -2.839 7.845 -6.479 1.00 90.25 88 ALA A O 1
ATOM 700 N N . GLU A 1 89 ? -4.135 6.024 -6.728 1.00 88.31 89 GLU A N 1
ATOM 701 C CA . GLU A 1 89 ? -5.275 6.557 -5.976 1.00 88.31 89 GLU A CA 1
ATOM 702 C C . GLU A 1 89 ? -5.069 6.504 -4.451 1.00 88.31 89 GLU A C 1
ATOM 704 O O . GLU A 1 89 ? -5.423 7.450 -3.741 1.00 88.31 89 GLU A O 1
ATOM 709 N N . LYS A 1 90 ? -4.490 5.414 -3.929 1.00 84.06 90 LYS A N 1
ATOM 710 C CA . LYS A 1 90 ? -4.398 5.145 -2.479 1.00 84.06 90 LYS A CA 1
ATOM 711 C C . LYS A 1 90 ? -3.015 5.395 -1.874 1.00 84.06 90 LYS A C 1
ATOM 713 O O . LYS A 1 90 ? -2.894 5.431 -0.655 1.00 84.06 90 LYS A O 1
ATOM 718 N N . ARG A 1 91 ? -1.985 5.628 -2.694 1.00 87.00 91 ARG A N 1
ATOM 719 C CA . ARG A 1 91 ? -0.554 5.858 -2.364 1.00 87.00 91 ARG A CA 1
ATOM 720 C C . ARG A 1 91 ? 0.212 4.664 -1.801 1.00 87.00 91 ARG A C 1
ATOM 722 O O . ARG A 1 91 ? 1.437 4.692 -1.803 1.00 87.00 91 ARG A O 1
ATOM 729 N N . TRP A 1 92 ? -0.486 3.639 -1.334 1.00 90.50 92 TRP A N 1
ATOM 730 C CA . TRP A 1 92 ? 0.087 2.395 -0.836 1.00 90.50 92 TRP A CA 1
ATOM 731 C C . TRP A 1 92 ? -0.894 1.243 -1.066 1.00 90.50 92 TRP A C 1
ATOM 733 O O . TRP A 1 92 ? -2.068 1.463 -1.371 1.00 90.50 92 TRP A O 1
ATOM 743 N N . LEU A 1 93 ? -0.403 0.015 -0.931 1.00 91.44 93 LEU A N 1
ATOM 744 C CA . LEU A 1 93 ? -1.164 -1.210 -1.139 1.00 91.44 93 LEU A CA 1
ATOM 745 C C . LEU A 1 93 ? -1.314 -1.957 0.184 1.00 91.44 93 LEU A C 1
ATOM 747 O O . LEU A 1 93 ? -0.388 -2.616 0.660 1.00 91.44 93 LEU A O 1
ATOM 751 N N . SER A 1 94 ? -2.506 -1.864 0.773 1.00 91.12 94 SER A N 1
ATOM 752 C CA . SER A 1 94 ? -2.833 -2.574 2.005 1.00 91.12 94 SER A CA 1
ATOM 753 C C . SER A 1 94 ? -2.988 -4.081 1.753 1.00 91.12 94 SER A C 1
ATOM 755 O O . SER A 1 94 ? -3.391 -4.528 0.676 1.00 91.12 94 SER A O 1
ATOM 757 N N . LYS A 1 95 ? -2.693 -4.903 2.769 1.00 90.81 95 LYS A N 1
ATOM 758 C CA . LYS A 1 95 ? -2.867 -6.363 2.680 1.00 90.81 95 LYS A CA 1
ATOM 759 C C . LYS A 1 95 ? -4.307 -6.780 2.319 1.00 90.81 95 LYS A C 1
ATOM 761 O O . LYS A 1 95 ? -4.437 -7.649 1.456 1.00 90.81 95 LYS A O 1
ATOM 766 N N . PRO A 1 96 ? -5.371 -6.189 2.905 1.00 89.94 96 PRO A N 1
ATOM 767 C CA . PRO A 1 96 ? -6.745 -6.456 2.477 1.00 89.94 96 PRO A CA 1
ATOM 768 C C . PRO A 1 96 ? -6.969 -6.176 0.989 1.00 89.94 96 PRO A C 1
ATOM 770 O O . PRO A 1 96 ? -7.578 -6.991 0.305 1.00 89.94 96 PRO A O 1
ATOM 773 N N . THR A 1 97 ? -6.415 -5.078 0.474 1.00 91.00 97 THR A N 1
ATOM 774 C CA . THR A 1 97 ? -6.536 -4.704 -0.939 1.00 91.00 97 THR A CA 1
ATOM 775 C C . THR A 1 97 ? -5.840 -5.709 -1.857 1.00 91.00 97 THR A C 1
ATOM 777 O O . THR A 1 97 ? -6.424 -6.133 -2.850 1.00 91.00 97 THR A O 1
ATOM 780 N N . LEU A 1 98 ? -4.644 -6.192 -1.504 1.00 93.56 98 LEU A N 1
ATOM 781 C CA . LEU A 1 98 ? -3.966 -7.249 -2.272 1.00 93.56 98 LEU A CA 1
ATOM 782 C C . LEU A 1 98 ? -4.723 -8.585 -2.242 1.00 93.56 98 LEU A C 1
ATOM 784 O O . LEU A 1 98 ? -4.778 -9.281 -3.255 1.00 93.56 98 LEU A O 1
ATOM 788 N N . MET A 1 99 ? -5.305 -8.944 -1.092 1.00 92.69 99 MET A N 1
ATOM 789 C CA . MET A 1 99 ? -6.158 -10.132 -0.965 1.00 92.69 99 MET A CA 1
ATOM 790 C C . MET A 1 99 ? -7.396 -10.025 -1.853 1.00 92.69 99 MET A C 1
ATOM 792 O O . MET A 1 99 ? -7.706 -10.966 -2.578 1.00 92.69 99 MET A O 1
ATOM 796 N N . TRP A 1 100 ? -8.042 -8.861 -1.847 1.00 92.31 100 TRP A N 1
ATOM 797 C CA . TRP A 1 100 ? -9.217 -8.591 -2.664 1.00 92.31 100 TRP A CA 1
ATOM 798 C C . TRP A 1 100 ? -8.917 -8.668 -4.163 1.00 92.31 100 TRP A C 1
ATOM 800 O O . TRP A 1 100 ? -9.634 -9.329 -4.909 1.00 92.31 100 TRP A O 1
ATOM 810 N N . VAL A 1 101 ? -7.807 -8.069 -4.606 1.00 93.25 101 VAL A N 1
ATOM 811 C CA . VAL A 1 101 ? -7.352 -8.150 -6.004 1.00 93.25 101 VAL A CA 1
ATOM 812 C C . VAL A 1 101 ? -7.083 -9.600 -6.415 1.00 93.25 101 VAL A C 1
ATOM 814 O O . VAL A 1 101 ? -7.465 -10.005 -7.512 1.00 93.25 101 VAL A O 1
ATOM 817 N N . ALA A 1 102 ? -6.449 -10.392 -5.543 1.00 93.94 102 ALA A N 1
ATOM 818 C CA . ALA A 1 102 ? -6.173 -11.801 -5.812 1.00 93.94 102 ALA A CA 1
ATOM 819 C C . ALA A 1 102 ? -7.466 -12.603 -6.030 1.00 93.94 102 ALA A C 1
ATOM 821 O O . ALA A 1 102 ? -7.578 -13.347 -7.005 1.00 93.94 102 ALA A O 1
ATOM 822 N N . GLU A 1 103 ? -8.452 -12.400 -5.155 1.00 93.06 103 GLU A N 1
ATOM 823 C CA . GLU A 1 103 ? -9.762 -13.045 -5.239 1.00 93.06 103 GLU A CA 1
ATOM 824 C C . GLU A 1 103 ? -10.526 -12.622 -6.501 1.00 93.06 103 GLU A C 1
ATOM 826 O O . GLU A 1 103 ? -10.984 -13.475 -7.262 1.00 93.06 103 GLU A O 1
ATOM 831 N N . ARG A 1 104 ? -10.591 -11.316 -6.786 1.00 91.94 104 ARG A N 1
ATOM 832 C CA . ARG A 1 104 ? -11.335 -10.766 -7.931 1.00 91.94 104 ARG A CA 1
ATOM 833 C C . ARG A 1 104 ? -10.764 -11.166 -9.287 1.00 91.94 104 ARG A C 1
ATOM 835 O O . ARG A 1 104 ? -11.533 -11.364 -10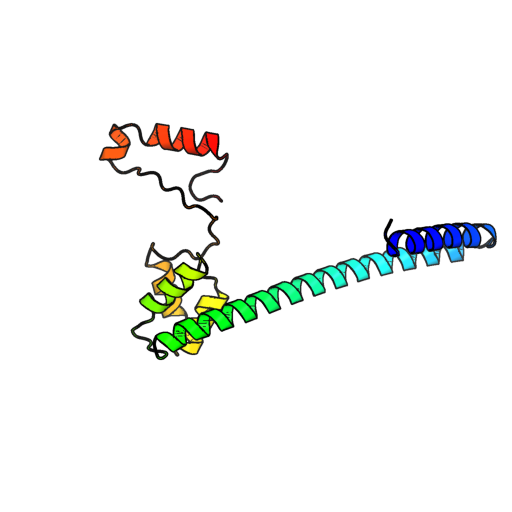.222 1.00 91.94 104 ARG A O 1
ATOM 842 N N . LEU A 1 105 ? -9.442 -11.291 -9.394 1.00 92.31 105 LEU A N 1
ATOM 843 C CA . LEU A 1 105 ? -8.764 -11.723 -10.620 1.00 92.31 105 LEU A CA 1
ATOM 844 C C . LEU A 1 105 ? -8.592 -13.248 -10.705 1.00 92.31 105 LEU A C 1
ATOM 846 O O . LEU A 1 105 ? -8.048 -13.745 -11.688 1.00 92.31 105 LEU A O 1
ATOM 850 N N . GLY A 1 106 ? -8.999 -14.006 -9.680 1.00 92.25 106 GLY A N 1
ATOM 851 C CA . GLY A 1 106 ? -8.824 -15.461 -9.650 1.00 92.25 106 GLY A CA 1
ATOM 852 C C . GLY A 1 106 ? -7.357 -15.906 -9.681 1.00 92.25 106 GLY A C 1
ATOM 853 O O . GLY A 1 106 ? -7.039 -16.974 -10.208 1.00 92.25 106 GLY A O 1
ATOM 854 N N . VAL A 1 107 ? -6.443 -15.090 -9.146 1.00 94.06 107 VAL A N 1
ATOM 855 C CA . VAL A 1 107 ? -5.006 -15.393 -9.089 1.00 94.06 107 VAL A CA 1
ATOM 856 C C . VAL A 1 107 ? -4.577 -15.746 -7.664 1.00 94.06 107 VAL A C 1
ATOM 858 O O . VAL A 1 107 ? -5.101 -15.193 -6.700 1.00 94.06 107 VAL A O 1
ATOM 861 N N . PRO A 1 108 ? -3.574 -16.624 -7.482 1.00 96.06 108 PRO A N 1
ATOM 862 C CA . PRO A 1 108 ? -3.054 -16.914 -6.152 1.00 96.06 108 PRO A CA 1
ATOM 863 C C . PRO A 1 108 ? -2.522 -15.653 -5.463 1.00 96.06 108 PRO A C 1
ATOM 865 O O . PRO A 1 108 ? -1.734 -14.906 -6.051 1.00 96.06 108 PRO A O 1
ATOM 868 N N . LEU A 1 109 ? -2.858 -15.466 -4.183 1.00 95.25 109 LEU A N 1
ATOM 869 C CA . LEU A 1 109 ? -2.324 -14.365 -3.370 1.00 95.25 109 LEU A CA 1
ATOM 870 C C . LEU A 1 109 ? -0.789 -14.342 -3.365 1.00 95.25 109 LEU A C 1
ATOM 872 O O . LEU A 1 109 ? -0.189 -13.272 -3.361 1.00 95.25 109 LEU A O 1
ATOM 876 N N . SER A 1 110 ? -0.141 -15.509 -3.420 1.00 95.94 110 SER A N 1
ATOM 877 C CA . SER A 1 110 ? 1.318 -15.616 -3.520 1.00 95.94 110 SER A CA 1
ATOM 878 C C . SER A 1 110 ? 1.877 -14.901 -4.750 1.00 95.94 110 SER A C 1
ATOM 880 O O . SER A 1 110 ? 2.913 -14.249 -4.650 1.00 95.94 110 SER A O 1
ATOM 882 N N . ARG A 1 111 ? 1.182 -14.963 -5.894 1.00 94.44 111 ARG A N 1
ATOM 883 C CA . ARG A 1 111 ? 1.581 -14.278 -7.130 1.00 94.44 111 ARG A CA 1
ATOM 884 C C . ARG A 1 111 ? 1.462 -12.764 -6.984 1.00 94.44 111 ARG A C 1
ATOM 886 O O . ARG A 1 111 ? 2.388 -12.049 -7.358 1.00 94.44 111 ARG A O 1
ATOM 893 N N . VAL A 1 112 ? 0.350 -12.289 -6.423 1.00 95.00 112 VAL A N 1
ATOM 894 C CA . VAL A 1 112 ? 0.120 -10.857 -6.173 1.00 95.00 112 VAL A CA 1
ATOM 895 C C . VAL A 1 112 ? 1.158 -10.315 -5.195 1.00 95.00 112 VAL A C 1
ATOM 897 O O . VAL A 1 112 ? 1.802 -9.309 -5.477 1.00 95.00 112 VAL A O 1
ATOM 900 N N . MET A 1 113 ? 1.380 -11.024 -4.086 1.00 94.50 113 MET A N 1
ATOM 901 C CA . MET A 1 113 ? 2.359 -10.639 -3.074 1.00 94.50 113 MET A CA 1
ATOM 902 C C . MET A 1 113 ? 3.782 -10.644 -3.633 1.00 94.50 113 MET A C 1
ATOM 904 O O . MET A 1 113 ? 4.534 -9.718 -3.360 1.00 94.50 113 MET A O 1
ATOM 908 N N . HIS A 1 114 ? 4.142 -11.644 -4.445 1.00 94.94 114 HIS A N 1
ATOM 909 C CA . HIS A 1 114 ? 5.450 -11.699 -5.094 1.00 94.94 114 HIS A CA 1
ATOM 910 C C . HIS A 1 114 ? 5.679 -10.484 -5.997 1.00 94.94 114 HIS A C 1
ATOM 912 O O . HIS A 1 114 ? 6.736 -9.872 -5.929 1.00 94.94 114 HIS A O 1
ATOM 918 N N . ILE A 1 115 ? 4.686 -10.083 -6.794 1.00 94.12 115 ILE A N 1
ATOM 919 C CA . ILE A 1 115 ? 4.783 -8.878 -7.631 1.00 94.12 115 ILE A CA 1
ATOM 920 C C . ILE A 1 115 ? 4.906 -7.622 -6.760 1.00 94.12 115 ILE A C 1
ATOM 922 O O . ILE A 1 115 ? 5.781 -6.791 -7.006 1.00 94.12 115 ILE A O 1
ATOM 926 N N . ALA A 1 116 ? 4.071 -7.501 -5.727 1.00 93.81 116 ALA A N 1
ATOM 927 C CA . ALA A 1 116 ? 4.053 -6.336 -4.849 1.00 93.81 116 ALA A CA 1
ATOM 928 C C . ALA A 1 116 ? 5.360 -6.157 -4.053 1.00 93.81 116 ALA A C 1
ATOM 930 O O . ALA A 1 116 ? 5.748 -5.029 -3.777 1.00 93.81 116 ALA A O 1
ATOM 931 N N . THR A 1 117 ? 6.062 -7.241 -3.707 1.00 92.75 117 THR A N 1
ATOM 932 C CA . THR A 1 117 ? 7.361 -7.171 -3.014 1.00 92.75 117 THR A CA 1
ATOM 933 C C . THR A 1 117 ? 8.556 -7.097 -3.962 1.00 92.75 117 THR A C 1
ATOM 935 O O . THR A 1 117 ? 9.582 -6.522 -3.605 1.00 92.75 117 THR A O 1
ATOM 938 N N . PHE A 1 118 ? 8.453 -7.668 -5.165 1.00 94.06 118 PHE A N 1
ATOM 939 C CA . PHE A 1 118 ? 9.544 -7.695 -6.139 1.00 94.06 118 PHE A CA 1
ATOM 940 C C . PHE A 1 118 ? 9.795 -6.320 -6.771 1.00 94.06 118 PHE A C 1
ATOM 942 O O . PHE A 1 118 ? 10.946 -5.899 -6.926 1.00 94.06 118 PHE A O 1
ATOM 949 N N . TYR A 1 119 ? 8.732 -5.596 -7.133 1.00 91.44 119 TYR A N 1
ATOM 950 C CA . TYR A 1 119 ? 8.864 -4.276 -7.743 1.00 91.44 119 TYR A CA 1
ATOM 951 C C . TYR A 1 119 ? 8.951 -3.180 -6.681 1.00 91.44 119 TYR A C 1
ATOM 953 O O . TYR A 1 119 ? 7.972 -2.869 -6.013 1.00 91.44 119 TYR A O 1
ATOM 961 N N . LYS A 1 120 ? 10.092 -2.480 -6.636 1.00 86.50 120 LYS A N 1
ATOM 962 C CA . LYS A 1 120 ? 10.298 -1.290 -5.782 1.00 86.50 120 LYS A CA 1
ATOM 963 C C . LYS A 1 120 ? 9.314 -0.142 -6.031 1.00 86.50 120 LYS A C 1
ATOM 965 O O . LYS A 1 120 ? 9.279 0.798 -5.249 1.00 86.50 120 LYS A O 1
ATOM 970 N N . ALA A 1 121 ? 8.583 -0.178 -7.144 1.00 88.19 121 ALA A N 1
ATOM 971 C CA . ALA A 1 121 ? 7.551 0.804 -7.439 1.00 88.19 121 ALA A CA 1
ATOM 972 C C . ALA A 1 121 ? 6.361 0.696 -6.475 1.00 88.19 121 ALA A C 1
ATOM 974 O O . ALA A 1 121 ? 5.654 1.683 -6.308 1.00 88.19 121 ALA A O 1
ATOM 975 N N . PHE A 1 122 ? 6.133 -0.471 -5.864 1.00 92.81 122 PHE A N 1
ATOM 976 C CA . PHE A 1 122 ? 5.034 -0.690 -4.935 1.00 92.81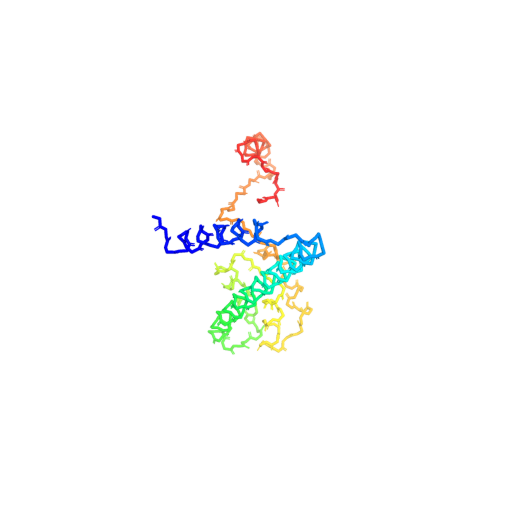 122 PHE A CA 1
ATOM 977 C C . PHE A 1 122 ? 5.448 -0.437 -3.483 1.00 92.81 122 PHE A C 1
ATOM 979 O O . PHE A 1 122 ? 6.512 -0.854 -3.028 1.00 92.81 122 PHE A O 1
ATOM 986 N N . SER A 1 123 ? 4.553 0.215 -2.754 1.00 89.56 123 SER A N 1
ATOM 987 C CA . SER A 1 123 ? 4.658 0.573 -1.350 1.00 89.56 123 SER A CA 1
ATOM 988 C C 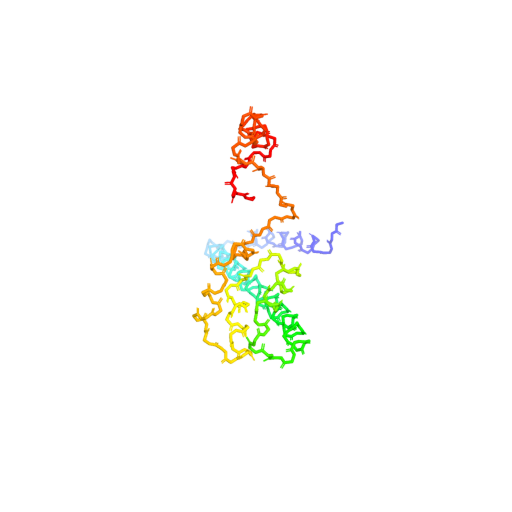. SER A 1 123 ? 3.612 -0.210 -0.567 1.00 89.56 123 SER A C 1
ATOM 990 O O . SER A 1 123 ? 2.412 0.005 -0.721 1.00 89.56 123 SER A O 1
ATOM 992 N N . LEU A 1 124 ? 4.069 -1.124 0.287 1.00 89.62 124 LEU A N 1
ATOM 993 C CA . LEU A 1 124 ? 3.215 -1.942 1.163 1.00 89.62 124 LEU A CA 1
ATOM 994 C C . LEU A 1 124 ? 2.915 -1.272 2.508 1.00 89.62 124 LEU A C 1
ATOM 996 O O . LEU A 1 124 ? 2.121 -1.772 3.302 1.00 89.62 124 LEU A O 1
ATOM 1000 N N . GLU A 1 125 ? 3.557 -0.138 2.758 1.00 85.56 125 GLU A N 1
ATOM 1001 C CA . GLU A 1 125 ? 3.427 0.646 3.976 1.00 85.56 125 GLU A CA 1
ATOM 1002 C C . GLU A 1 125 ? 2.809 2.006 3.648 1.00 85.56 125 GLU A C 1
ATOM 1004 O O . GLU A 1 125 ? 3.029 2.531 2.551 1.00 85.56 125 GLU A O 1
ATOM 1009 N N . PRO A 1 126 ? 2.031 2.597 4.564 1.00 83.44 126 PRO A N 1
ATOM 1010 C CA . PRO A 1 126 ? 1.434 3.905 4.349 1.00 83.44 126 PRO A CA 1
ATOM 1011 C C . PRO A 1 126 ? 2.519 4.969 4.171 1.00 83.44 126 PRO A C 1
ATOM 1013 O O . PRO A 1 126 ? 3.435 5.078 4.978 1.00 83.44 126 PRO A O 1
ATOM 1016 N N . HIS A 1 127 ? 2.409 5.759 3.105 1.00 79.31 127 HIS A N 1
ATOM 1017 C CA . HIS A 1 127 ? 3.328 6.861 2.822 1.00 79.31 127 HIS A CA 1
ATOM 1018 C C . HIS A 1 127 ? 2.679 8.209 3.127 1.00 79.31 127 HIS A C 1
ATOM 1020 O O . HIS A 1 127 ? 1.467 8.401 2.984 1.00 79.31 127 HIS A O 1
ATOM 1026 N N . GLY A 1 128 ? 3.519 9.170 3.508 1.00 76.31 128 GLY A N 1
ATOM 1027 C CA . GLY A 1 128 ? 3.112 10.538 3.790 1.00 76.31 128 GLY A CA 1
ATOM 1028 C C . GLY A 1 128 ? 2.610 11.269 2.545 1.00 76.31 128 GLY A C 1
ATOM 1029 O O . GLY A 1 128 ? 2.655 10.780 1.411 1.00 76.31 128 GLY A O 1
ATOM 1030 N N . ARG A 1 129 ? 2.131 12.503 2.736 1.00 78.88 129 ARG A N 1
ATOM 1031 C CA . ARG A 1 129 ? 1.596 13.287 1.614 1.00 78.88 129 ARG A CA 1
ATOM 1032 C C . ARG A 1 129 ? 2.658 13.590 0.546 1.00 78.88 129 ARG A C 1
ATOM 1034 O O . ARG A 1 129 ? 2.324 13.673 -0.638 1.00 78.88 129 ARG A O 1
ATOM 1041 N N . HIS A 1 130 ? 3.904 13.766 0.968 1.00 83.19 130 HIS A N 1
ATOM 1042 C CA . HIS A 1 130 ? 5.018 14.168 0.121 1.00 83.19 130 HIS A CA 1
ATOM 1043 C C . HIS A 1 130 ? 6.155 13.163 0.259 1.00 83.19 130 HIS A C 1
ATOM 1045 O O . HIS A 1 130 ? 6.617 12.902 1.366 1.00 83.19 130 HIS A O 1
ATOM 1051 N N . LEU A 1 131 ? 6.605 12.621 -0.872 1.00 81.25 131 LEU A N 1
ATOM 1052 C CA . LEU A 1 131 ? 7.770 11.749 -0.926 1.00 81.25 131 LEU A CA 1
ATOM 1053 C C . LEU A 1 131 ? 9.012 12.598 -1.201 1.00 81.25 131 LEU A C 1
ATOM 1055 O O . LEU A 1 131 ? 9.110 13.235 -2.249 1.00 81.25 131 LEU A O 1
ATOM 1059 N N . VAL A 1 132 ? 9.962 12.601 -0.269 1.00 87.19 132 VAL A N 1
ATOM 1060 C CA . VAL A 1 132 ? 11.244 13.299 -0.425 1.00 87.19 132 VAL A CA 1
ATOM 1061 C C . VAL A 1 132 ? 12.322 12.267 -0.740 1.00 87.19 132 VAL A C 1
ATOM 1063 O O . VAL A 1 132 ? 12.633 11.417 0.089 1.00 87.19 132 VAL A O 1
ATOM 1066 N N . GLN A 1 133 ? 12.897 12.330 -1.944 1.00 88.81 133 GLN A N 1
ATOM 1067 C CA . GLN A 1 133 ? 13.952 11.413 -2.385 1.00 88.81 133 GLN A CA 1
ATOM 1068 C C . GLN A 1 133 ? 15.271 12.162 -2.576 1.00 88.81 133 GLN A C 1
ATOM 1070 O O . GLN A 1 133 ? 15.349 13.121 -3.344 1.00 88.81 133 GLN A O 1
ATOM 1075 N N . VAL A 1 134 ? 16.326 11.703 -1.897 1.00 90.50 134 VAL A N 1
ATOM 1076 C CA . VAL A 1 134 ? 17.682 12.256 -2.019 1.00 90.50 134 VAL A CA 1
ATOM 1077 C C . VAL A 1 134 ? 18.572 11.250 -2.746 1.00 90.50 134 VAL A C 1
ATOM 1079 O O . VAL A 1 134 ? 18.740 10.117 -2.301 1.00 90.50 134 VAL A O 1
ATOM 1082 N N . CYS A 1 135 ? 19.160 11.664 -3.871 1.00 92.00 135 CYS A N 1
ATOM 1083 C CA . CYS A 1 135 ? 20.108 10.842 -4.623 1.00 92.00 135 CYS A CA 1
ATOM 1084 C C . CYS A 1 135 ? 21.398 10.621 -3.821 1.00 92.00 135 CYS A C 1
ATOM 1086 O O . CYS A 1 135 ? 22.110 11.578 -3.529 1.00 92.00 135 CYS A O 1
ATOM 1088 N N . LEU A 1 136 ? 21.744 9.359 -3.549 1.00 92.19 136 LEU A N 1
ATOM 1089 C CA . LEU A 1 136 ? 23.020 8.954 -2.936 1.00 92.19 136 LEU A CA 1
ATOM 1090 C C . LEU A 1 136 ? 23.925 8.171 -3.906 1.00 92.19 136 LEU A C 1
ATOM 1092 O O . LEU A 1 136 ? 24.843 7.475 -3.484 1.00 92.19 136 LEU A O 1
ATOM 1096 N N . GLY A 1 137 ? 23.675 8.278 -5.216 1.00 93.19 137 GLY A N 1
ATOM 1097 C CA . GLY A 1 137 ? 24.540 7.688 -6.241 1.00 93.19 137 GLY A CA 1
ATOM 1098 C C . GLY A 1 137 ? 25.937 8.318 -6.252 1.00 93.19 137 GLY A C 1
ATOM 1099 O O . GLY A 1 137 ? 26.134 9.411 -5.725 1.00 93.19 137 GLY A O 1
ATOM 1100 N N . THR A 1 138 ? 26.905 7.666 -6.898 1.00 94.19 138 THR A N 1
ATOM 1101 C CA . THR A 1 138 ? 28.324 8.082 -6.897 1.00 94.19 138 THR A CA 1
ATOM 1102 C C . THR A 1 138 ? 28.527 9.540 -7.313 1.00 94.19 138 THR A C 1
ATOM 1104 O O . THR A 1 138 ? 29.210 10.284 -6.615 1.00 94.19 138 THR A O 1
ATOM 1107 N N . ALA A 1 139 ? 27.867 9.981 -8.389 1.00 94.62 139 ALA A N 1
ATOM 1108 C CA . ALA A 1 139 ? 27.934 11.362 -8.873 1.00 94.62 139 ALA A CA 1
ATOM 1109 C C . ALA A 1 139 ? 27.348 12.383 -7.878 1.00 94.62 139 ALA A C 1
ATOM 1111 O O . ALA A 1 139 ? 27.884 13.478 -7.715 1.00 94.62 139 ALA A O 1
ATOM 1112 N N . CYS A 1 140 ? 26.259 12.027 -7.193 1.00 95.00 140 CYS A N 1
ATOM 1113 C CA . CYS A 1 140 ? 25.644 12.861 -6.160 1.00 95.00 140 CYS A CA 1
ATOM 1114 C C . CYS A 1 140 ? 26.519 12.887 -4.893 1.00 95.00 140 CYS A C 1
ATOM 1116 O O . CYS A 1 140 ? 26.672 13.927 -4.253 1.00 95.00 140 CYS A O 1
ATOM 1118 N N . HIS A 1 141 ? 27.147 11.757 -4.559 1.00 93.62 141 HIS A N 1
ATOM 1119 C CA . HIS A 1 141 ? 27.993 11.597 -3.384 1.00 93.62 141 HIS A CA 1
ATOM 1120 C C . HIS A 1 141 ? 29.211 12.530 -3.417 1.00 93.62 141 HIS A C 1
ATOM 1122 O O . HIS A 1 141 ? 29.404 13.294 -2.472 1.00 93.62 141 HIS A O 1
ATOM 1128 N N . VAL A 1 142 ? 29.957 12.574 -4.532 1.00 94.50 142 VAL A N 1
ATOM 1129 C CA . VAL A 1 142 ? 31.096 13.509 -4.694 1.00 94.50 142 VAL A CA 1
ATOM 1130 C C . VAL A 1 142 ? 30.679 14.982 -4.687 1.00 94.50 142 VAL A C 1
ATOM 1132 O O . VAL A 1 142 ? 31.485 15.848 -4.364 1.00 94.50 142 VAL A O 1
ATOM 1135 N N . ARG A 1 143 ? 29.409 15.279 -4.987 1.00 92.75 143 ARG A N 1
ATOM 1136 C CA . ARG A 1 143 ? 28.826 16.630 -4.915 1.00 92.75 143 ARG A CA 1
ATOM 1137 C C . ARG A 1 143 ? 28.268 16.985 -3.533 1.00 92.75 143 ARG A C 1
ATOM 1139 O O . ARG A 1 143 ? 27.642 18.030 -3.384 1.00 92.75 143 ARG A O 1
ATOM 1146 N N . GLY A 1 144 ? 28.472 16.136 -2.526 1.00 92.38 144 GLY A N 1
ATOM 1147 C CA . GLY A 1 144 ? 28.040 16.408 -1.157 1.00 92.38 144 GLY A CA 1
ATOM 1148 C C . GLY A 1 144 ? 26.595 16.004 -0.853 1.00 92.38 144 GLY A C 1
ATOM 1149 O O . GLY A 1 144 ? 25.990 16.569 0.057 1.00 92.38 144 GLY A O 1
ATOM 1150 N N . ALA A 1 145 ? 26.031 15.008 -1.547 1.00 93.94 145 ALA A N 1
ATOM 1151 C CA . ALA A 1 145 ? 24.677 14.516 -1.262 1.00 93.94 145 ALA A CA 1
ATOM 1152 C C . ALA A 1 145 ? 24.459 14.090 0.200 1.00 93.94 145 ALA A C 1
ATOM 1154 O O . ALA A 1 145 ? 23.361 14.252 0.727 1.00 93.94 145 ALA A O 1
ATOM 1155 N N . GLN A 1 146 ? 25.505 13.622 0.889 1.00 93.25 146 GLN A N 1
ATOM 1156 C CA . GLN A 1 146 ? 25.421 13.305 2.316 1.00 93.25 146 GLN A CA 1
ATOM 1157 C C . GLN A 1 146 ? 25.103 14.543 3.170 1.00 93.25 146 GLN A C 1
ATOM 1159 O O . GLN A 1 146 ? 24.334 14.468 4.123 1.00 93.25 146 GLN A O 1
ATOM 1164 N N . GLN A 1 147 ? 25.662 15.701 2.814 1.00 93.88 147 GLN A N 1
ATOM 1165 C CA . GLN A 1 147 ? 25.415 16.959 3.522 1.00 93.88 147 GLN A CA 1
ATOM 1166 C C . GLN A 1 147 ? 23.983 17.441 3.277 1.00 93.88 147 GLN A C 1
ATOM 1168 O O . GLN A 1 147 ? 23.336 17.942 4.196 1.00 93.88 147 GLN A O 1
ATOM 1173 N N . LEU A 1 148 ? 23.477 17.254 2.053 1.00 93.75 148 LEU A N 1
ATOM 1174 C CA . LEU A 1 148 ? 22.084 17.531 1.718 1.00 93.75 148 LEU A CA 1
ATOM 1175 C C . LEU A 1 148 ? 21.138 16.646 2.534 1.00 93.75 148 LEU A C 1
ATOM 1177 O O . LEU A 1 148 ? 20.222 17.172 3.159 1.00 93.75 148 LEU A O 1
ATOM 1181 N N . LEU A 1 149 ? 21.394 15.334 2.585 1.00 93.62 149 LEU A N 1
ATOM 1182 C CA . LEU A 1 149 ? 20.597 14.403 3.382 1.00 93.62 149 LEU A CA 1
ATOM 1183 C C . LEU A 1 149 ? 20.562 14.824 4.854 1.00 93.62 149 LEU A C 1
ATOM 1185 O O . LEU A 1 149 ? 19.487 14.922 5.431 1.00 93.62 149 LEU A O 1
ATOM 1189 N N . ASN A 1 150 ? 21.718 15.154 5.437 1.00 93.56 150 ASN A N 1
ATOM 1190 C CA . ASN A 1 150 ? 21.799 15.583 6.833 1.00 93.56 150 ASN A CA 1
ATOM 1191 C C . ASN A 1 150 ? 20.975 16.854 7.094 1.00 93.56 150 ASN A C 1
ATOM 1193 O O . ASN A 1 150 ? 20.271 16.926 8.098 1.00 93.56 150 ASN A O 1
ATOM 1197 N N . LYS A 1 151 ? 21.018 17.839 6.186 1.00 93.62 151 LYS A N 1
ATOM 1198 C CA . LYS A 1 151 ? 20.208 19.063 6.299 1.00 93.62 151 LYS A CA 1
ATOM 1199 C C . LYS A 1 151 ? 18.712 18.775 6.207 1.00 93.62 151 LYS A C 1
ATOM 1201 O O . LYS A 1 151 ? 17.947 19.342 6.980 1.00 93.62 151 LYS A O 1
ATOM 1206 N N . VAL A 1 152 ? 18.303 17.897 5.292 1.00 92.50 152 VAL A N 1
ATOM 1207 C CA . VAL A 1 152 ? 16.898 17.485 5.143 1.00 92.50 152 VAL A CA 1
ATOM 1208 C C . VAL A 1 152 ? 16.414 16.766 6.404 1.00 92.50 152 VAL A C 1
ATOM 1210 O O . VAL A 1 152 ? 15.376 17.133 6.945 1.00 92.50 152 VAL A O 1
ATOM 1213 N N . THR A 1 153 ? 17.197 15.819 6.925 1.00 92.50 153 THR A N 1
ATOM 1214 C CA . THR A 1 153 ? 16.900 15.108 8.179 1.00 92.50 153 THR A CA 1
ATOM 1215 C C . THR A 1 153 ? 16.803 16.064 9.368 1.00 92.50 153 THR A C 1
ATOM 1217 O O . THR A 1 153 ? 15.879 15.952 10.164 1.00 92.50 153 THR A O 1
ATOM 1220 N N . MET A 1 154 ? 17.709 17.041 9.484 1.00 93.25 154 MET A N 1
ATOM 1221 C CA . MET A 1 154 ? 17.647 18.054 10.548 1.00 93.25 154 MET A CA 1
ATOM 1222 C C . MET A 1 154 ? 16.422 18.965 10.424 1.00 93.25 154 MET A C 1
ATOM 1224 O O . MET A 1 154 ? 15.834 19.323 11.438 1.00 93.25 154 MET A O 1
ATOM 1228 N N . ALA A 1 155 ? 16.035 19.340 9.203 1.00 92.50 155 ALA A N 1
ATOM 1229 C CA . ALA A 1 155 ? 14.885 20.209 8.971 1.00 92.50 155 ALA A CA 1
ATOM 1230 C C . ALA A 1 155 ? 13.544 19.502 9.224 1.00 92.50 155 ALA A C 1
ATOM 1232 O O . ALA A 1 155 ? 12.615 20.127 9.727 1.00 92.50 155 ALA A O 1
ATOM 1233 N N . LEU A 1 156 ? 13.438 18.217 8.865 1.00 89.88 156 LEU A N 1
ATOM 1234 C CA . LEU A 1 156 ? 12.205 17.437 9.010 1.00 89.88 156 LEU A CA 1
ATOM 1235 C C . LEU A 1 156 ? 12.108 16.691 10.350 1.00 89.88 156 LEU A C 1
ATOM 1237 O O . LEU A 1 156 ? 11.010 16.334 10.760 1.00 89.88 156 LEU A O 1
ATOM 1241 N N . GLY A 1 157 ? 13.230 16.441 11.030 1.00 91.62 157 GLY A N 1
ATOM 1242 C CA . GLY A 1 157 ? 13.267 15.705 12.297 1.00 91.62 157 GLY A CA 1
ATOM 1243 C C . GLY A 1 157 ? 13.021 14.194 12.178 1.00 91.62 157 GLY A C 1
ATOM 1244 O O . GLY A 1 157 ? 12.853 13.537 13.200 1.00 91.62 157 GLY A O 1
ATOM 1245 N N . ILE A 1 158 ? 13.016 13.640 10.961 1.00 89.56 158 ILE A N 1
ATOM 1246 C CA . ILE A 1 158 ? 12.754 12.219 10.664 1.00 89.56 158 ILE A CA 1
ATOM 1247 C C . ILE A 1 158 ? 13.948 11.578 9.957 1.00 89.56 158 ILE A C 1
ATOM 1249 O O . ILE A 1 158 ? 14.653 12.246 9.191 1.00 89.56 158 ILE A O 1
ATOM 1253 N N . LYS A 1 159 ? 14.192 10.282 10.188 1.00 87.25 159 LYS A N 1
ATOM 1254 C CA . LYS A 1 159 ? 15.261 9.554 9.486 1.00 87.25 159 LYS A CA 1
ATOM 1255 C C . LYS A 1 159 ? 14.812 9.112 8.086 1.00 87.25 159 LYS A C 1
ATOM 1257 O O . LYS A 1 159 ? 13.617 9.037 7.806 1.00 87.25 159 LYS A O 1
ATOM 1262 N N . PRO A 1 160 ? 15.756 8.782 7.185 1.00 84.94 160 PRO A N 1
ATOM 1263 C CA . PRO A 1 160 ? 15.411 8.215 5.886 1.00 84.94 160 PRO A CA 1
ATOM 1264 C C . PRO A 1 160 ? 14.560 6.947 6.038 1.00 84.94 160 PRO A C 1
ATOM 1266 O O . PRO A 1 160 ? 14.980 6.007 6.708 1.00 84.94 160 PRO A O 1
ATOM 1269 N N . GLY A 1 161 ? 13.391 6.928 5.393 1.00 81.56 161 GLY A N 1
ATOM 1270 C CA . GLY A 1 161 ? 12.435 5.816 5.460 1.00 81.56 161 GLY A CA 1
ATOM 1271 C C . GLY A 1 161 ? 11.383 5.939 6.566 1.00 81.56 161 GLY A C 1
ATOM 1272 O O . GLY A 1 161 ? 10.491 5.104 6.628 1.00 81.56 161 GLY A O 1
ATOM 1273 N N . GLU A 1 162 ? 11.456 6.971 7.406 1.00 82.31 162 GLU A N 1
ATOM 1274 C CA . GLU A 1 162 ? 10.414 7.292 8.384 1.00 82.31 162 GLU A CA 1
ATOM 1275 C C . GLU A 1 162 ? 9.426 8.320 7.807 1.00 82.31 162 GLU A C 1
ATOM 1277 O O . GLU A 1 162 ? 9.713 8.985 6.804 1.00 82.31 162 GLU A O 1
ATOM 1282 N N . THR A 1 163 ? 8.250 8.428 8.433 1.00 74.19 163 THR A N 1
ATOM 1283 C CA . THR A 1 163 ? 7.168 9.333 8.015 1.00 74.19 163 THR A CA 1
ATOM 1284 C C . THR A 1 163 ? 6.594 10.095 9.191 1.00 74.19 163 THR A C 1
ATOM 1286 O O . THR A 1 163 ? 6.508 9.488 10.281 1.00 74.19 163 THR A O 1
#